Protein AF-A0A9X4NTS2-F1 (afdb_monomer_lite)

Secondary structure (DSSP, 8-state):
------------------------HHHHHHHHTT-HHHHHHHHHHHHHHHHHHHTTT-PPTTHHHHIIIIIHHHHHHHHHHHHHHHHHS--TT----TTSHHHHHHHHHHHHHHHHHHHHH-SPPHHHHHHHHS---

Organism: NCBI:txid1281780

Structure (mmCIF, N/CA/C/O backbone):
data_AF-A0A9X4NTS2-F1
#
_entry.id   AF-A0A9X4NTS2-F1
#
loop_
_atom_site.group_PDB
_atom_site.id
_atom_site.type_symbol
_atom_site.label_atom_id
_atom_site.label_alt_id
_atom_site.label_comp_id
_atom_site.label_asym_id
_atom_site.label_entity_id
_atom_site.label_seq_id
_atom_site.pdbx_PDB_ins_code
_atom_site.Cartn_x
_atom_site.Cartn_y
_atom_site.Cartn_z
_atom_site.occupancy
_atom_site.B_iso_or_equiv
_atom_site.auth_seq_id
_atom_site.auth_comp_id
_atom_site.auth_asym_id
_atom_site.auth_atom_id
_atom_site.pdbx_PDB_model_num
ATOM 1 N N . MET A 1 1 ? -32.930 -61.435 -26.531 1.00 35.72 1 MET A N 1
ATOM 2 C CA . MET A 1 1 ? -31.463 -61.498 -26.380 1.00 35.72 1 MET A CA 1
ATOM 3 C C . MET A 1 1 ? -30.968 -60.111 -25.980 1.00 35.72 1 MET A C 1
ATOM 5 O O . MET A 1 1 ? -31.140 -59.187 -26.754 1.00 35.72 1 MET A O 1
ATOM 9 N N . VAL A 1 2 ? -30.429 -60.012 -24.758 1.00 37.00 2 VAL A N 1
ATOM 10 C CA . VAL A 1 2 ? -29.495 -58.993 -24.227 1.00 37.00 2 VAL A CA 1
ATOM 11 C C . VAL A 1 2 ? -29.982 -57.539 -24.026 1.00 37.00 2 VAL A C 1
ATOM 13 O O . VAL A 1 2 ? -30.252 -56.792 -24.957 1.00 37.00 2 VAL A O 1
ATOM 16 N N . MET A 1 3 ? -29.994 -57.159 -22.740 1.00 34.69 3 MET A N 1
ATOM 17 C CA . MET A 1 3 ? -30.031 -55.812 -22.153 1.00 34.69 3 MET A CA 1
ATOM 18 C C . MET A 1 3 ? -29.035 -54.823 -22.781 1.00 34.69 3 MET A C 1
ATOM 20 O O . MET A 1 3 ? -27.917 -55.215 -23.101 1.00 34.69 3 MET A O 1
ATOM 24 N N . ARG A 1 4 ? -29.335 -53.516 -22.722 1.00 42.62 4 ARG A N 1
ATOM 25 C CA . ARG A 1 4 ? -28.313 -52.515 -22.362 1.00 42.62 4 ARG A CA 1
ATOM 26 C C . ARG A 1 4 ? -28.918 -51.251 -21.748 1.00 42.62 4 ARG A C 1
ATOM 28 O O . ARG A 1 4 ? -29.578 -50.457 -22.405 1.00 42.62 4 ARG A O 1
ATOM 35 N N . VAL A 1 5 ? -28.645 -51.115 -20.455 1.00 45.12 5 VAL A N 1
ATOM 36 C CA . VAL A 1 5 ? -28.681 -49.890 -19.657 1.00 45.12 5 VAL A CA 1
ATOM 37 C C . VAL A 1 5 ? -27.561 -48.955 -20.128 1.00 45.12 5 VAL A C 1
ATOM 39 O O . VAL A 1 5 ? -26.462 -49.417 -20.435 1.00 45.12 5 VAL A O 1
ATOM 42 N N . GLY A 1 6 ? -27.824 -47.650 -20.129 1.00 36.00 6 GLY A N 1
ATOM 43 C CA . GLY A 1 6 ? -26.827 -46.593 -20.316 1.00 36.00 6 GLY A CA 1
ATOM 44 C C . GLY A 1 6 ? -27.374 -45.489 -21.221 1.00 36.00 6 GLY A C 1
ATOM 45 O O . GLY A 1 6 ? -27.989 -45.768 -22.235 1.00 36.00 6 GLY A O 1
ATOM 46 N N . LEU A 1 7 ? -27.198 -44.206 -20.952 1.00 45.56 7 LEU A N 1
ATOM 47 C CA . LEU A 1 7 ? -26.373 -43.548 -19.957 1.00 45.56 7 LEU A CA 1
ATOM 48 C C . LEU A 1 7 ? -26.854 -42.092 -19.936 1.00 45.56 7 LEU A C 1
ATOM 50 O O . LEU A 1 7 ? -27.117 -41.511 -20.991 1.00 45.56 7 LEU A O 1
ATOM 54 N N . PHE A 1 8 ? -26.974 -41.514 -18.744 1.00 41.00 8 PHE A N 1
ATOM 55 C CA . PHE A 1 8 ? -27.206 -40.088 -18.544 1.00 41.00 8 PHE A CA 1
ATOM 56 C C . PHE A 1 8 ? -26.269 -39.267 -19.437 1.00 41.00 8 PHE A C 1
ATOM 58 O O . PHE A 1 8 ? -25.047 -39.408 -19.377 1.00 41.00 8 PHE A O 1
ATOM 65 N N . LYS A 1 9 ? -26.846 -38.383 -20.254 1.00 39.31 9 LYS A N 1
ATOM 66 C CA . LYS A 1 9 ? -26.105 -37.383 -21.019 1.00 39.31 9 LYS A CA 1
ATOM 67 C C . LYS A 1 9 ? -25.638 -36.310 -20.033 1.00 39.31 9 LYS A C 1
ATOM 69 O O . LYS A 1 9 ? -26.305 -35.302 -19.828 1.00 39.31 9 LYS A O 1
ATOM 74 N N . ALA A 1 10 ? -24.523 -36.583 -19.360 1.00 40.69 10 ALA A N 1
ATOM 75 C CA . ALA A 1 10 ? -23.850 -35.616 -18.512 1.00 40.69 10 ALA A CA 1
ATOM 76 C C . ALA A 1 10 ? -23.361 -34.458 -19.389 1.00 40.69 10 ALA A C 1
ATOM 78 O O . ALA A 1 10 ? -22.587 -34.644 -20.332 1.00 40.69 10 ALA A O 1
ATOM 79 N N . LEU A 1 11 ? -23.858 -33.263 -19.079 1.00 43.72 11 LEU A N 1
ATOM 80 C CA . LEU A 1 11 ? -23.364 -31.995 -19.590 1.00 43.72 11 LEU A CA 1
ATOM 81 C C . LEU A 1 11 ? -21.853 -31.952 -19.355 1.00 43.72 11 LEU A C 1
ATOM 83 O O . LEU A 1 11 ? -21.383 -31.978 -18.218 1.00 43.72 11 LEU A O 1
ATOM 87 N N . ARG A 1 12 ? -21.095 -31.938 -20.452 1.00 38.97 12 ARG A N 1
ATOM 88 C CA . ARG A 1 12 ? -19.640 -31.811 -20.465 1.00 38.97 12 ARG A CA 1
ATOM 89 C C . ARG A 1 12 ? -19.298 -30.384 -20.028 1.00 38.97 12 ARG A C 1
ATOM 91 O O . ARG A 1 12 ? -19.058 -29.511 -20.853 1.00 38.97 12 ARG A O 1
ATOM 98 N N . GLY A 1 13 ? -19.353 -30.132 -18.723 1.00 38.53 13 GLY A N 1
ATOM 99 C CA . GLY A 1 13 ? -18.715 -28.967 -18.129 1.00 38.53 13 GLY A CA 1
ATOM 100 C C . GLY A 1 13 ? -17.211 -29.030 -18.417 1.00 38.53 13 GLY A C 1
ATOM 101 O O . GLY A 1 13 ? -16.657 -30.133 -18.495 1.00 38.53 13 GLY A O 1
ATOM 102 N N . PRO A 1 14 ? -16.528 -27.892 -18.610 1.00 40.94 14 PRO A N 1
ATOM 103 C CA . PRO A 1 14 ? -15.085 -27.884 -18.777 1.00 40.94 14 PRO A CA 1
ATOM 104 C C . PRO A 1 14 ? -14.426 -28.297 -17.454 1.00 40.94 14 PRO A C 1
ATOM 106 O O . PRO A 1 14 ? -14.155 -27.486 -16.573 1.00 40.94 14 PRO A O 1
ATOM 109 N N . ALA A 1 15 ? -14.170 -29.595 -17.309 1.00 45.06 15 ALA A N 1
ATOM 110 C CA . ALA A 1 15 ? -13.336 -30.155 -16.260 1.00 45.06 15 ALA A CA 1
ATOM 111 C C . ALA A 1 15 ? -11.863 -29.899 -16.601 1.00 45.06 15 ALA A C 1
ATOM 113 O O . ALA A 1 15 ? -11.137 -30.793 -17.016 1.00 45.06 15 ALA A O 1
ATOM 114 N N . HIS A 1 16 ? -11.431 -28.656 -16.414 1.00 44.06 16 HIS A N 1
ATOM 115 C CA . HIS A 1 16 ? -10.025 -28.316 -16.217 1.00 44.06 16 HIS A CA 1
ATOM 116 C C . HIS A 1 16 ? -9.888 -27.356 -15.029 1.00 44.06 16 HIS A C 1
ATOM 11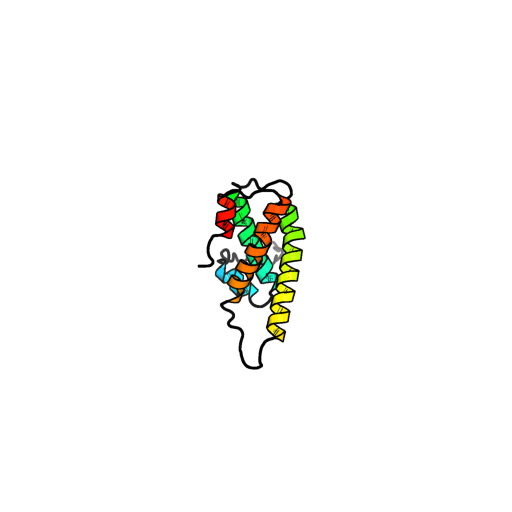8 O O . HIS A 1 16 ? -9.156 -26.376 -15.082 1.00 44.06 16 HIS A O 1
ATOM 124 N N . PHE A 1 17 ? -10.522 -27.684 -13.897 1.00 43.66 17 PHE A N 1
ATOM 125 C CA . PHE A 1 17 ? -9.979 -27.271 -12.600 1.00 43.66 17 PHE A CA 1
ATOM 126 C C . PHE A 1 17 ? -8.734 -28.114 -12.322 1.00 43.66 17 PHE A C 1
ATOM 128 O O . PHE A 1 17 ? -8.719 -29.036 -11.505 1.00 43.66 17 PHE A O 1
ATOM 135 N N . ARG A 1 18 ? -7.671 -27.813 -13.073 1.00 39.47 18 ARG A N 1
ATOM 136 C CA . ARG A 1 18 ? -6.317 -28.224 -12.740 1.00 39.47 18 ARG A CA 1
ATOM 137 C C . ARG A 1 18 ? -6.043 -27.560 -11.396 1.00 39.47 18 ARG A C 1
ATOM 139 O O . ARG A 1 18 ? -5.898 -26.343 -11.329 1.00 39.47 18 ARG A O 1
ATOM 146 N N . ARG A 1 19 ? -6.057 -28.350 -10.320 1.00 45.81 19 ARG A N 1
ATOM 147 C CA . ARG A 1 19 ? -5.505 -27.951 -9.024 1.00 45.81 19 ARG A CA 1
ATOM 148 C C . ARG A 1 19 ? -4.032 -27.646 -9.267 1.00 45.81 19 ARG A C 1
ATOM 150 O O . ARG A 1 19 ? -3.193 -28.538 -9.203 1.00 45.81 19 ARG A O 1
ATOM 157 N N . HIS A 1 20 ? -3.733 -26.412 -9.647 1.00 43.59 20 HIS A N 1
ATOM 158 C CA . HIS A 1 20 ? -2.384 -25.910 -9.524 1.00 43.59 20 HIS A CA 1
ATOM 159 C C . HIS A 1 20 ? -2.103 -25.885 -8.017 1.00 43.59 20 HIS A C 1
ATOM 161 O O . HIS A 1 20 ? -2.919 -25.319 -7.281 1.00 43.59 20 HIS A O 1
ATOM 167 N N . PRO A 1 21 ? -1.026 -26.522 -7.524 1.00 51.19 21 PRO A N 1
ATOM 168 C CA . PRO A 1 21 ? -0.527 -26.172 -6.199 1.00 51.19 21 PRO A CA 1
ATOM 169 C C . PRO A 1 21 ? -0.394 -24.644 -6.158 1.00 51.19 21 PRO A C 1
ATOM 171 O O . PRO A 1 21 ? -0.056 -24.052 -7.189 1.00 51.19 21 PRO A O 1
ATOM 174 N N . MET A 1 22 ? -0.749 -24.009 -5.032 1.00 44.91 22 MET A N 1
ATOM 175 C CA . MET A 1 22 ? -0.554 -22.564 -4.864 1.00 44.91 22 MET A CA 1
ATOM 176 C C . MET A 1 22 ? 0.856 -22.240 -5.349 1.00 44.91 22 MET A C 1
ATOM 178 O O . MET A 1 22 ? 1.819 -22.788 -4.811 1.00 44.91 22 MET A O 1
ATOM 182 N N . ALA A 1 23 ? 0.949 -21.462 -6.432 1.00 49.97 23 ALA A N 1
ATOM 183 C CA . ALA A 1 23 ? 2.231 -21.099 -7.004 1.00 49.97 23 ALA A CA 1
ATOM 184 C C . ALA A 1 23 ? 3.036 -20.463 -5.879 1.00 49.97 23 ALA A C 1
ATOM 186 O O . ALA A 1 23 ? 2.528 -19.588 -5.175 1.00 49.97 23 ALA A O 1
ATOM 187 N N . THR A 1 24 ? 4.258 -20.940 -5.672 1.00 56.62 24 THR A N 1
ATOM 188 C CA . THR A 1 24 ? 5.143 -20.276 -4.717 1.00 56.62 24 THR A CA 1
ATOM 189 C C . THR A 1 24 ? 5.271 -18.801 -5.120 1.00 56.62 24 THR A C 1
ATOM 191 O O . THR A 1 24 ? 5.170 -18.505 -6.314 1.00 56.62 24 THR A O 1
ATOM 194 N N . PRO A 1 25 ? 5.513 -17.861 -4.188 1.00 53.34 25 PRO A N 1
ATOM 195 C CA . PRO A 1 25 ? 5.670 -16.448 -4.539 1.00 53.34 25 PRO A CA 1
ATOM 196 C C . PRO A 1 25 ? 6.642 -16.256 -5.713 1.00 53.34 25 PRO A C 1
ATOM 198 O O . PRO A 1 25 ? 6.359 -15.528 -6.654 1.00 53.34 25 PRO A O 1
ATOM 201 N N . ARG A 1 26 ? 7.719 -17.052 -5.754 1.00 51.53 26 ARG A N 1
ATOM 202 C CA . ARG A 1 26 ? 8.666 -17.127 -6.877 1.00 51.53 26 ARG A CA 1
ATOM 203 C C . ARG A 1 26 ? 8.043 -17.538 -8.216 1.00 51.53 26 ARG A C 1
ATOM 205 O O . ARG A 1 26 ? 8.325 -16.897 -9.219 1.00 51.53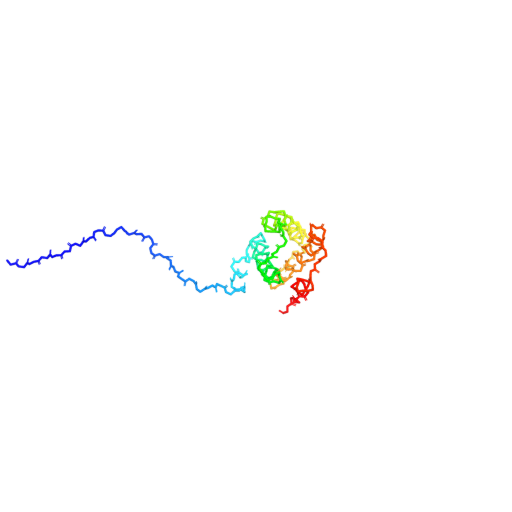 26 ARG A O 1
ATOM 212 N N . GLU A 1 27 ? 7.210 -18.574 -8.256 1.00 55.38 27 GLU A N 1
ATOM 213 C CA . GLU A 1 27 ? 6.522 -19.007 -9.483 1.00 55.38 27 GLU A CA 1
ATOM 214 C C . GLU A 1 27 ? 5.420 -18.038 -9.919 1.00 55.38 27 GLU A C 1
ATOM 216 O O . GLU A 1 27 ? 5.145 -17.915 -11.112 1.00 55.38 27 GLU A O 1
ATOM 221 N N . MET A 1 28 ? 4.780 -17.352 -8.969 1.00 57.41 28 MET A N 1
ATOM 222 C CA . MET A 1 28 ? 3.832 -16.288 -9.283 1.00 57.41 28 MET A CA 1
ATOM 223 C C . MET A 1 28 ? 4.573 -15.116 -9.933 1.00 57.41 28 MET A C 1
ATOM 225 O O . MET A 1 28 ? 4.201 -14.690 -11.020 1.00 57.41 28 MET A O 1
ATOM 229 N N . LEU A 1 29 ? 5.692 -14.686 -9.348 1.00 53.09 29 LEU A N 1
ATOM 230 C CA . LEU A 1 29 ? 6.562 -13.641 -9.895 1.00 53.09 29 LEU A CA 1
ATOM 231 C C . LEU A 1 29 ? 7.113 -14.000 -11.287 1.00 53.09 29 LEU A C 1
ATOM 233 O O . LEU A 1 29 ? 7.147 -13.144 -12.167 1.00 53.09 29 LEU A O 1
ATOM 237 N N . ASP A 1 30 ? 7.479 -15.263 -11.528 1.00 51.00 30 ASP A N 1
ATOM 238 C CA . ASP A 1 30 ? 7.988 -15.710 -12.834 1.00 51.00 30 ASP A CA 1
ATOM 239 C C . ASP A 1 30 ? 6.897 -15.734 -13.926 1.00 51.00 30 ASP A C 1
ATOM 241 O O . ASP A 1 30 ? 7.185 -15.520 -15.101 1.00 51.00 30 ASP A O 1
ATOM 245 N N . ARG A 1 31 ? 5.618 -15.895 -13.548 1.00 55.91 31 ARG A N 1
ATOM 246 C CA . ARG A 1 31 ? 4.468 -15.745 -14.466 1.00 55.91 31 ARG A CA 1
ATOM 247 C C . ARG A 1 31 ? 4.103 -14.288 -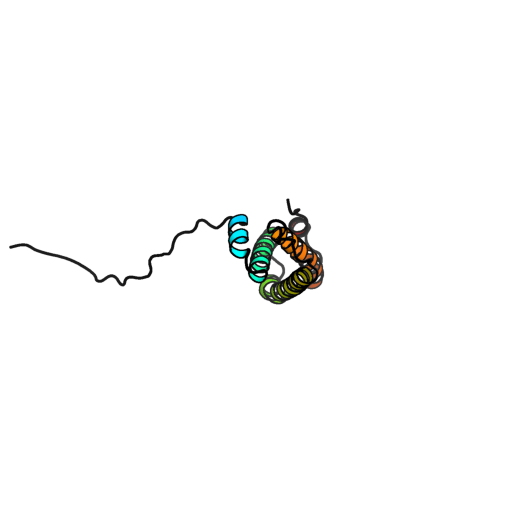14.749 1.00 55.91 31 ARG A C 1
ATOM 249 O O . ARG A 1 31 ? 3.568 -14.001 -15.815 1.00 55.91 31 ARG A O 1
ATOM 256 N N . LEU A 1 32 ? 4.373 -13.383 -13.808 1.00 56.78 32 LEU A N 1
ATOM 257 C CA . LEU A 1 32 ? 4.057 -11.950 -13.906 1.00 56.78 32 LEU A CA 1
ATOM 258 C C . LEU A 1 32 ? 5.172 -11.149 -14.610 1.00 56.78 32 LEU A C 1
ATOM 260 O O . LEU A 1 32 ? 4.977 -9.981 -14.933 1.00 56.78 32 LEU A O 1
ATOM 264 N N . LYS A 1 33 ? 6.316 -11.786 -14.903 1.00 52.75 33 LYS A N 1
ATOM 265 C CA . LYS A 1 33 ? 7.559 -11.218 -15.469 1.00 52.75 33 LYS A CA 1
ATOM 266 C C . LYS A 1 33 ? 7.446 -10.509 -16.833 1.00 52.75 33 LYS A C 1
ATOM 268 O O . LYS A 1 33 ? 8.455 -10.042 -17.348 1.00 52.75 33 LYS A O 1
ATOM 273 N N . GLY A 1 34 ? 6.258 -10.437 -17.432 1.00 56.69 34 GLY A N 1
ATOM 274 C CA . GLY A 1 34 ? 6.001 -9.711 -18.681 1.00 56.69 34 GLY A CA 1
ATOM 275 C C . GLY A 1 34 ? 5.217 -8.406 -18.518 1.00 56.69 34 GLY A C 1
ATOM 276 O O . GLY A 1 34 ? 5.124 -7.652 -19.482 1.00 56.69 34 GLY A O 1
ATOM 277 N N . ASP A 1 35 ? 4.652 -8.135 -17.336 1.00 74.06 35 ASP A N 1
ATOM 278 C CA . ASP A 1 35 ? 3.760 -6.996 -17.109 1.00 74.06 35 ASP A CA 1
ATOM 279 C C . ASP A 1 35 ? 4.028 -6.351 -15.739 1.00 74.06 35 ASP A C 1
ATOM 281 O O . ASP A 1 35 ? 3.799 -6.943 -14.682 1.00 74.06 35 ASP A O 1
ATOM 285 N N . VAL A 1 36 ? 4.538 -5.115 -15.757 1.00 73.69 36 VAL A N 1
ATOM 286 C CA . VAL A 1 36 ? 4.907 -4.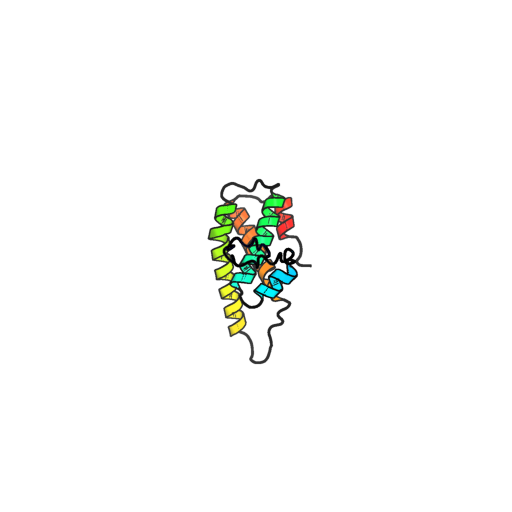355 -14.547 1.00 73.69 36 VAL A CA 1
ATOM 287 C C . VAL A 1 36 ? 3.702 -4.165 -13.623 1.00 73.69 36 VAL A C 1
ATOM 289 O O . VAL A 1 36 ? 3.848 -4.235 -12.404 1.00 73.69 36 VAL A O 1
ATOM 292 N N . ASP A 1 37 ? 2.509 -3.966 -14.187 1.00 75.56 37 ASP A N 1
ATOM 293 C CA . ASP A 1 37 ? 1.264 -3.821 -13.428 1.00 75.56 37 ASP A CA 1
ATOM 294 C C . ASP A 1 37 ? 0.955 -5.092 -12.634 1.00 75.56 37 ASP A C 1
ATOM 296 O O . ASP A 1 37 ? 0.689 -5.049 -11.432 1.00 75.56 37 ASP A O 1
ATOM 300 N N . SER A 1 38 ? 1.069 -6.235 -13.299 1.00 78.94 38 SER A N 1
ATOM 301 C CA . SER A 1 38 ? 0.886 -7.557 -12.718 1.00 78.94 38 SER A CA 1
ATOM 302 C C . SER A 1 38 ? 1.912 -7.846 -11.614 1.00 78.94 38 SER A C 1
ATOM 304 O O . SER A 1 38 ? 1.546 -8.369 -10.559 1.00 78.94 38 SER A O 1
ATOM 306 N N . LEU A 1 39 ? 3.175 -7.439 -11.797 1.00 78.62 39 LEU A N 1
ATOM 307 C CA . LEU A 1 39 ? 4.218 -7.574 -10.775 1.00 78.62 39 LEU A CA 1
ATOM 308 C C . LEU A 1 39 ? 3.939 -6.698 -9.543 1.00 78.62 39 LEU A C 1
ATOM 310 O O . LEU A 1 39 ? 4.059 -7.165 -8.411 1.00 78.62 39 LEU A O 1
ATOM 314 N N . VAL A 1 40 ? 3.510 -5.450 -9.756 1.00 83.50 40 VAL A N 1
ATOM 315 C CA . VAL A 1 40 ? 3.100 -4.530 -8.682 1.00 83.50 40 VAL A CA 1
ATOM 316 C C . VAL A 1 40 ? 1.939 -5.102 -7.882 1.00 83.50 40 VAL A C 1
ATOM 318 O O . VAL A 1 40 ? 1.967 -5.050 -6.654 1.00 83.50 40 VAL A O 1
ATOM 321 N N . VAL A 1 41 ? 0.926 -5.647 -8.559 1.00 83.94 41 VAL A N 1
ATOM 322 C CA . VAL A 1 41 ? -0.234 -6.249 -7.894 1.00 83.94 41 VAL A CA 1
ATOM 323 C C . VAL A 1 41 ? 0.183 -7.440 -7.047 1.00 83.94 41 VAL A C 1
ATOM 325 O O . VAL A 1 41 ? -0.215 -7.496 -5.891 1.00 83.94 41 VAL A O 1
ATOM 328 N N . GLY A 1 42 ? 1.011 -8.344 -7.580 1.00 83.00 42 GLY A N 1
ATOM 329 C CA . GLY A 1 42 ? 1.496 -9.498 -6.819 1.00 83.00 42 GLY A CA 1
ATOM 330 C C . GLY A 1 42 ? 2.245 -9.081 -5.551 1.00 83.00 42 GLY A C 1
ATOM 331 O O . GLY A 1 42 ? 1.909 -9.522 -4.458 1.00 83.00 42 GLY A O 1
ATOM 332 N N . VAL A 1 43 ? 3.197 -8.152 -5.682 1.00 85.00 43 VAL A N 1
ATOM 333 C CA . VAL A 1 43 ? 3.975 -7.632 -4.546 1.00 85.00 43 VAL A CA 1
ATOM 334 C C . VAL A 1 43 ? 3.090 -6.922 -3.517 1.00 85.00 43 VAL A C 1
ATOM 336 O O . VAL A 1 43 ? 3.307 -7.057 -2.312 1.00 85.00 43 VAL A O 1
ATOM 339 N N . LEU A 1 44 ? 2.107 -6.144 -3.972 1.00 86.81 44 LEU A N 1
ATOM 340 C CA . LEU A 1 44 ? 1.201 -5.427 -3.081 1.00 86.81 44 LEU A CA 1
ATOM 341 C C . LEU A 1 44 ? 0.237 -6.376 -2.361 1.00 86.81 44 LEU A C 1
ATOM 343 O O . LEU A 1 44 ? -0.053 -6.137 -1.191 1.00 86.81 44 LEU A O 1
ATOM 347 N N . ASP A 1 45 ? -0.238 -7.435 -3.017 1.00 86.81 45 ASP A N 1
ATOM 348 C CA . ASP A 1 45 ? -1.109 -8.449 -2.411 1.00 86.81 45 ASP A CA 1
ATOM 349 C C . ASP A 1 45 ? -0.371 -9.217 -1.302 1.00 86.81 45 ASP A C 1
ATOM 351 O O . ASP A 1 45 ? -0.856 -9.272 -0.169 1.00 86.81 45 ASP A O 1
ATOM 355 N N . ASP A 1 46 ? 0.859 -9.671 -1.580 1.00 87.00 46 ASP A N 1
ATOM 356 C CA . ASP A 1 46 ? 1.740 -10.302 -0.587 1.00 87.00 46 ASP A CA 1
ATOM 357 C C . ASP A 1 46 ? 1.960 -9.381 0.628 1.00 87.00 46 ASP A C 1
ATOM 359 O O . ASP A 1 46 ? 1.723 -9.773 1.775 1.00 87.00 46 ASP A O 1
ATOM 363 N N . LEU A 1 47 ? 2.335 -8.117 0.396 1.00 86.50 47 LEU A N 1
ATOM 364 C CA . LEU A 1 47 ? 2.541 -7.145 1.477 1.00 86.50 47 LEU A CA 1
ATOM 365 C C . LEU A 1 47 ? 1.253 -6.849 2.250 1.00 86.50 47 LEU A C 1
ATOM 367 O O . LEU A 1 47 ? 1.284 -6.705 3.472 1.00 86.50 47 LEU A O 1
ATOM 371 N N . THR A 1 48 ? 0.114 -6.771 1.564 1.00 89.19 48 THR A N 1
ATOM 372 C CA . THR A 1 48 ? -1.191 -6.554 2.199 1.00 89.19 48 THR A CA 1
ATOM 373 C C . THR A 1 48 ? -1.512 -7.703 3.147 1.00 89.19 48 THR A C 1
ATOM 375 O O . THR A 1 48 ? -1.905 -7.468 4.292 1.00 89.19 48 THR A O 1
ATOM 378 N N . PHE A 1 49 ? -1.281 -8.943 2.716 1.00 88.50 49 PHE A N 1
ATOM 379 C CA . PHE A 1 49 ? -1.462 -10.118 3.557 1.00 88.50 49 PHE A CA 1
ATOM 380 C C . PHE A 1 49 ? -0.550 -10.089 4.793 1.00 88.50 49 PHE A C 1
ATOM 382 O O . PHE A 1 49 ? -1.020 -10.296 5.917 1.00 88.50 49 PHE A O 1
ATOM 389 N N . GLU A 1 50 ? 0.737 -9.775 4.620 1.00 89.75 50 GLU A N 1
ATOM 390 C CA . GLU A 1 50 ? 1.686 -9.670 5.734 1.00 89.75 50 GLU A CA 1
ATOM 391 C C . GLU A 1 50 ? 1.293 -8.573 6.735 1.00 89.75 50 GLU A C 1
ATOM 393 O O . GLU A 1 50 ? 1.334 -8.790 7.950 1.00 89.75 50 GLU A O 1
ATOM 398 N N . VAL A 1 51 ? 0.845 -7.414 6.249 1.00 88.81 51 VAL A N 1
ATOM 399 C CA . VAL A 1 51 ? 0.391 -6.298 7.088 1.00 88.81 51 VAL A CA 1
ATOM 400 C C . VAL A 1 51 ? -0.884 -6.657 7.856 1.00 88.81 51 VAL A C 1
ATOM 402 O O . VAL A 1 51 ? -0.953 -6.421 9.064 1.00 88.81 51 VAL A O 1
ATOM 405 N N . ILE A 1 52 ? -1.880 -7.278 7.211 1.00 90.25 52 ILE A N 1
ATOM 406 C CA . ILE A 1 52 ? -3.103 -7.754 7.885 1.00 90.25 52 ILE A CA 1
ATOM 407 C C . ILE A 1 52 ? -2.743 -8.744 8.995 1.00 90.25 52 ILE A C 1
ATOM 409 O O . ILE A 1 52 ? -3.257 -8.650 10.116 1.00 90.25 52 ILE A O 1
ATOM 413 N N . ARG A 1 53 ? -1.815 -9.663 8.714 1.00 90.38 53 ARG A N 1
ATOM 414 C CA . ARG A 1 53 ? -1.323 -10.630 9.695 1.00 90.38 53 ARG A CA 1
ATOM 415 C C . ARG A 1 53 ? -0.596 -9.945 10.854 1.00 90.38 53 ARG A C 1
ATOM 417 O O . ARG A 1 53 ? -0.819 -10.320 12.006 1.00 90.38 53 ARG A O 1
ATOM 424 N N . ALA A 1 54 ? 0.217 -8.926 10.582 1.00 90.25 54 ALA A N 1
ATOM 425 C CA . ALA A 1 54 ? 0.894 -8.126 11.604 1.00 90.25 54 ALA A CA 1
ATOM 426 C C . ALA A 1 54 ? -0.095 -7.359 12.501 1.00 90.25 54 ALA A C 1
ATOM 428 O O . ALA A 1 54 ? 0.130 -7.236 13.705 1.00 90.25 54 ALA A O 1
ATOM 429 N N . TYR A 1 55 ? -1.241 -6.951 11.952 1.00 89.38 55 TYR A N 1
ATOM 430 C CA . TYR A 1 55 ? -2.384 -6.427 12.705 1.00 89.38 55 TYR A CA 1
ATOM 431 C C . TYR A 1 55 ? -3.229 -7.507 13.407 1.00 89.38 55 TYR A C 1
ATOM 433 O O . TYR A 1 55 ? -4.322 -7.217 13.895 1.00 89.38 55 TYR A O 1
ATOM 441 N N . LYS A 1 56 ? -2.770 -8.765 13.474 1.00 91.56 56 LYS A N 1
ATOM 442 C CA . LYS A 1 56 ? -3.526 -9.902 14.036 1.00 91.56 56 LYS A CA 1
ATOM 443 C C . LYS A 1 56 ? -4.916 -10.054 13.397 1.00 91.56 56 LYS A C 1
ATOM 445 O O . LYS A 1 56 ? -5.891 -10.352 14.085 1.00 91.56 56 LYS A O 1
ATOM 450 N N . ASN A 1 57 ? -5.004 -9.832 12.084 1.00 89.69 57 ASN A N 1
ATOM 451 C CA . ASN A 1 57 ? -6.239 -9.840 11.292 1.00 89.69 57 ASN A CA 1
ATOM 452 C C . ASN A 1 57 ? -7.263 -8.761 11.692 1.00 89.69 57 ASN A C 1
ATOM 454 O O . ASN A 1 57 ? -8.455 -8.910 11.430 1.00 89.69 57 ASN A O 1
ATOM 458 N N . ARG A 1 58 ? -6.815 -7.671 12.328 1.00 90.75 58 ARG A N 1
ATOM 459 C CA . ARG A 1 58 ? -7.641 -6.501 12.666 1.00 90.75 58 ARG A CA 1
ATOM 460 C C . ARG A 1 58 ? -6.956 -5.202 12.224 1.00 90.75 58 ARG A C 1
ATOM 462 O O . ARG A 1 58 ? -6.484 -4.449 13.076 1.00 90.75 58 ARG A O 1
ATOM 469 N N . PRO A 1 59 ? -6.839 -4.956 10.906 1.00 90.62 59 PRO A N 1
ATOM 470 C CA . PRO A 1 59 ? -6.274 -3.709 10.407 1.00 90.62 59 PRO A CA 1
ATOM 471 C C . PRO A 1 59 ? -7.162 -2.508 10.779 1.00 90.62 59 PRO A C 1
ATOM 473 O O . PRO A 1 59 ? -8.348 -2.690 11.075 1.00 90.62 59 PRO A O 1
ATOM 476 N N . PRO A 1 60 ? -6.613 -1.280 10.759 1.00 90.75 60 PRO A N 1
AT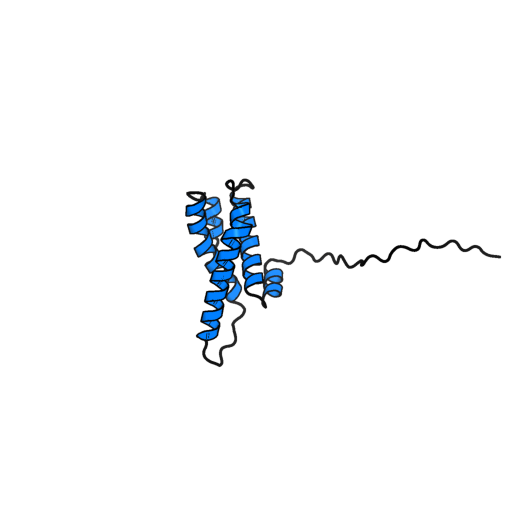OM 477 C CA . PRO A 1 60 ? -7.397 -0.082 11.022 1.00 90.75 60 PRO A CA 1
ATOM 478 C C . PRO A 1 60 ? -8.555 0.058 10.017 1.00 90.75 60 PRO A C 1
ATOM 480 O O . PRO A 1 60 ? -8.444 -0.387 8.867 1.00 90.75 60 PRO A O 1
ATOM 483 N N . PRO A 1 61 ? -9.681 0.662 10.434 1.00 90.62 61 PRO A N 1
ATOM 484 C CA . PRO A 1 61 ? -10.832 0.851 9.559 1.00 90.62 61 PRO A CA 1
ATOM 485 C C . PRO A 1 61 ? -10.431 1.647 8.309 1.00 90.62 61 PRO A C 1
ATOM 487 O O . PRO A 1 61 ? -9.662 2.601 8.387 1.00 90.62 61 PRO A O 1
ATOM 490 N N . GLY A 1 62 ? -10.928 1.224 7.146 1.00 89.38 62 GLY A N 1
ATOM 491 C CA . GLY A 1 62 ? -10.593 1.832 5.853 1.00 89.38 62 GLY A CA 1
ATOM 492 C C . GLY A 1 62 ? -9.284 1.344 5.220 1.00 89.38 62 GLY A C 1
ATOM 493 O O . GLY A 1 62 ? -9.065 1.607 4.043 1.00 89.38 62 GLY A O 1
ATOM 494 N N . TYR A 1 63 ? -8.446 0.570 5.924 1.00 89.88 63 TYR A N 1
ATOM 495 C CA . TYR A 1 63 ? -7.189 0.053 5.362 1.00 89.88 63 TYR A CA 1
ATOM 496 C C . TYR A 1 63 ? -7.392 -0.808 4.110 1.00 89.88 63 TYR A C 1
ATOM 498 O O . TYR A 1 63 ? -6.713 -0.600 3.109 1.00 89.88 63 TYR A O 1
ATOM 506 N N . LEU A 1 64 ? -8.338 -1.753 4.149 1.00 89.31 64 LEU A N 1
ATOM 507 C CA . LEU A 1 64 ? -8.589 -2.669 3.029 1.00 89.31 64 LEU A CA 1
ATOM 508 C C . LEU A 1 64 ? -9.111 -1.937 1.786 1.00 89.31 64 LEU A C 1
ATOM 510 O O . LEU A 1 64 ? -8.706 -2.237 0.665 1.00 89.31 64 LEU A O 1
ATOM 514 N N . GLU A 1 65 ? -9.983 -0.950 1.978 1.00 90.50 65 GLU A N 1
ATOM 515 C CA . GLU A 1 65 ? -10.486 -0.113 0.887 1.00 90.50 65 GLU A CA 1
ATOM 516 C C . GLU A 1 65 ? -9.366 0.765 0.319 1.00 90.50 65 GLU A C 1
ATOM 518 O O . GLU A 1 65 ? -9.155 0.816 -0.891 1.00 90.50 65 GLU A O 1
ATOM 523 N N . TRP A 1 66 ? -8.582 1.398 1.192 1.00 92.31 66 TRP A N 1
ATOM 524 C CA . TRP A 1 66 ? -7.465 2.245 0.794 1.00 92.31 66 TRP A CA 1
ATOM 525 C C . TRP A 1 66 ? -6.389 1.473 0.027 1.00 92.31 66 TRP A C 1
ATOM 527 O O . TRP A 1 66 ? -5.902 1.960 -0.998 1.00 92.31 66 TRP A O 1
ATOM 537 N N . VAL A 1 67 ? -6.031 0.266 0.484 1.00 89.00 67 VAL A N 1
ATOM 538 C CA . VAL A 1 67 ? -4.984 -0.535 -0.159 1.00 89.00 67 VAL A CA 1
ATOM 539 C C . VAL A 1 67 ? -5.446 -1.074 -1.514 1.00 89.00 67 VAL A C 1
ATOM 541 O O . VAL A 1 67 ? -4.710 -0.963 -2.495 1.00 89.00 67 VAL A O 1
ATOM 544 N N . SER A 1 68 ? -6.695 -1.548 -1.608 1.00 83.25 68 SER A N 1
ATOM 545 C CA . SER A 1 68 ? -7.282 -2.077 -2.851 1.00 83.25 68 SER A CA 1
ATOM 546 C C . SER A 1 68 ? -7.575 -1.005 -3.907 1.00 83.25 68 SER A C 1
ATOM 548 O O . SER A 1 68 ? -7.657 -1.325 -5.090 1.00 83.25 68 SER A O 1
ATOM 550 N N . THR A 1 69 ? -7.686 0.267 -3.509 1.00 88.00 69 THR A N 1
ATOM 551 C CA . THR A 1 69 ? -7.959 1.388 -4.421 1.00 88.00 69 THR A CA 1
ATOM 552 C C . THR A 1 69 ? -6.765 2.339 -4.517 1.00 88.00 69 THR A C 1
ATOM 554 O O . THR A 1 69 ? -5.933 2.237 -5.420 1.00 88.00 69 THR A O 1
ATOM 557 N N . THR A 1 70 ? -6.663 3.277 -3.579 1.00 86.81 70 THR A N 1
ATOM 558 C CA . THR A 1 70 ? -5.758 4.427 -3.615 1.00 86.81 70 THR A CA 1
ATOM 559 C C . THR A 1 70 ? -4.297 3.999 -3.669 1.00 86.81 70 THR A C 1
ATOM 561 O O . THR A 1 70 ? -3.552 4.503 -4.513 1.00 86.81 70 THR A O 1
ATOM 564 N N . ALA A 1 71 ? -3.882 3.062 -2.813 1.00 87.19 71 ALA A N 1
ATOM 565 C CA . ALA A 1 71 ? -2.504 2.578 -2.805 1.00 87.19 71 ALA A CA 1
ATOM 566 C C . ALA A 1 71 ? -2.171 1.844 -4.107 1.00 87.19 71 ALA A C 1
ATOM 568 O O . ALA A 1 71 ? -1.200 2.195 -4.779 1.00 87.19 71 ALA A O 1
ATOM 569 N N . THR A 1 72 ? -3.025 0.897 -4.509 1.00 86.12 72 THR A N 1
ATOM 570 C CA . THR A 1 72 ? -2.860 0.122 -5.746 1.00 86.12 72 THR A CA 1
ATOM 571 C C . THR A 1 72 ? -2.712 1.028 -6.970 1.00 86.12 72 THR A C 1
ATOM 573 O O . THR A 1 72 ? -1.748 0.897 -7.726 1.00 86.12 72 THR A O 1
ATOM 576 N N . HIS A 1 73 ? -3.617 1.994 -7.159 1.00 86.06 73 HIS A N 1
ATOM 577 C CA . HIS A 1 73 ? -3.567 2.905 -8.305 1.00 86.06 73 HIS A CA 1
ATOM 578 C C . HIS A 1 73 ? -2.312 3.782 -8.317 1.00 86.06 73 HIS A C 1
ATOM 580 O O . HIS A 1 73 ? -1.709 3.986 -9.374 1.00 86.06 73 HIS A O 1
ATOM 586 N N . ARG A 1 74 ? -1.907 4.313 -7.156 1.00 85.94 74 ARG A N 1
ATOM 587 C CA . ARG A 1 74 ? -0.740 5.199 -7.066 1.00 85.94 74 ARG A CA 1
ATOM 588 C C . ARG A 1 74 ? 0.566 4.449 -7.291 1.00 85.94 74 ARG A C 1
ATOM 590 O O . ARG A 1 74 ? 1.398 4.937 -8.050 1.00 85.94 74 ARG A O 1
ATOM 597 N N . ILE A 1 75 ? 0.722 3.265 -6.701 1.00 87.88 75 ILE A N 1
ATOM 598 C CA . ILE A 1 75 ? 1.928 2.449 -6.873 1.00 87.88 75 ILE A CA 1
ATOM 599 C C . ILE A 1 75 ? 2.056 1.980 -8.322 1.00 87.88 75 ILE A C 1
ATOM 601 O O . ILE A 1 75 ? 3.144 2.087 -8.881 1.00 87.88 75 ILE A O 1
ATOM 605 N N . ARG A 1 76 ? 0.965 1.540 -8.966 1.00 85.50 76 ARG A N 1
ATOM 606 C CA . ARG A 1 76 ? 0.986 1.177 -10.396 1.00 85.50 76 ARG A CA 1
ATOM 607 C C . ARG A 1 76 ? 1.467 2.334 -11.262 1.00 85.50 76 ARG A C 1
ATOM 609 O O . ARG A 1 76 ? 2.408 2.167 -12.029 1.00 85.50 76 ARG A O 1
ATOM 616 N N . ARG A 1 77 ? 0.895 3.532 -11.087 1.00 83.56 77 ARG A N 1
ATOM 617 C CA . ARG A 1 77 ? 1.323 4.727 -11.833 1.00 83.56 77 ARG A CA 1
ATOM 618 C C . ARG A 1 77 ? 2.800 5.050 -11.584 1.00 83.56 77 ARG A C 1
ATOM 620 O O . ARG A 1 77 ? 3.518 5.396 -12.515 1.00 83.56 77 ARG A O 1
ATOM 627 N N . LEU A 1 78 ? 3.253 4.945 -10.337 1.00 82.62 78 LEU A N 1
ATOM 628 C CA . LEU A 1 78 ? 4.625 5.265 -9.950 1.00 82.62 78 LEU A CA 1
ATOM 629 C C . LEU A 1 78 ? 5.627 4.255 -10.528 1.00 82.62 78 LEU A C 1
ATOM 631 O O . LEU A 1 78 ? 6.650 4.659 -11.079 1.00 82.62 78 LEU A O 1
ATOM 635 N N . ALA A 1 79 ? 5.296 2.964 -10.490 1.00 82.19 79 ALA A N 1
ATOM 636 C CA . ALA A 1 79 ? 6.065 1.923 -11.152 1.00 82.19 79 ALA A CA 1
ATOM 637 C C . ALA A 1 79 ? 6.122 2.176 -12.665 1.00 82.19 79 ALA A C 1
ATOM 639 O O . ALA A 1 79 ? 7.211 2.295 -13.217 1.00 82.19 79 ALA A O 1
ATOM 640 N N . GLN A 1 80 ? 4.980 2.367 -13.330 1.00 78.50 80 GLN A N 1
ATOM 641 C CA . GLN A 1 80 ? 4.941 2.640 -14.769 1.00 78.50 80 GLN A CA 1
ATOM 642 C C . GLN A 1 80 ? 5.871 3.790 -15.174 1.00 78.50 80 GLN A C 1
ATOM 644 O O . GLN A 1 80 ? 6.643 3.619 -16.115 1.00 78.50 80 GLN A O 1
ATOM 649 N N . THR A 1 81 ? 5.857 4.911 -14.442 1.00 76.62 81 THR A N 1
ATOM 650 C CA . THR A 1 81 ? 6.746 6.056 -14.698 1.00 76.62 81 THR A CA 1
ATOM 651 C C . THR A 1 81 ? 8.222 5.682 -14.571 1.00 76.62 81 THR A C 1
ATOM 653 O O . THR A 1 81 ? 9.007 5.995 -15.461 1.00 76.62 81 THR A O 1
ATOM 656 N N . ILE A 1 82 ? 8.609 4.989 -13.497 1.00 75.00 82 ILE A N 1
ATOM 657 C CA . ILE A 1 82 ? 10.013 4.631 -13.242 1.00 75.00 82 ILE A CA 1
ATOM 658 C C . ILE A 1 82 ? 10.523 3.618 -14.267 1.00 75.00 82 ILE A C 1
ATOM 660 O O . ILE A 1 82 ? 11.630 3.762 -14.784 1.00 75.00 82 ILE A O 1
ATOM 664 N N . PHE A 1 83 ? 9.724 2.602 -14.589 1.00 70.50 83 PHE A N 1
ATOM 665 C CA . PHE A 1 83 ? 10.112 1.580 -15.557 1.00 70.50 83 PHE A CA 1
ATOM 666 C C . PHE A 1 83 ? 10.112 2.121 -16.998 1.00 70.50 83 PHE A C 1
ATOM 668 O O . PHE A 1 83 ? 10.992 1.748 -17.773 1.00 70.50 83 PHE A O 1
ATOM 675 N N . HIS A 1 84 ? 9.221 3.061 -17.347 1.00 68.94 84 HIS A N 1
ATOM 676 C CA . HIS A 1 84 ? 9.274 3.768 -18.636 1.00 68.94 84 HIS A CA 1
ATOM 677 C C . HIS A 1 84 ? 10.503 4.676 -18.756 1.00 68.94 84 HIS A C 1
ATOM 679 O O . HIS A 1 84 ? 11.166 4.673 -19.793 1.00 68.94 84 HIS A O 1
ATOM 685 N N . ASP A 1 85 ? 10.836 5.433 -17.709 1.00 63.31 85 ASP A N 1
ATOM 686 C CA . ASP A 1 85 ? 12.012 6.309 -17.707 1.00 63.31 85 ASP A CA 1
ATOM 687 C C . ASP A 1 85 ? 13.312 5.496 -17.809 1.00 63.31 85 ASP A C 1
ATOM 689 O O . ASP A 1 85 ? 14.182 5.784 -18.633 1.00 63.31 85 ASP A O 1
ATOM 693 N N . ARG A 1 86 ? 13.386 4.372 -17.085 1.00 62.06 86 ARG A N 1
ATOM 694 C CA . ARG A 1 86 ? 14.515 3.434 -17.145 1.00 62.06 86 ARG A CA 1
ATOM 695 C C . ARG A 1 86 ? 14.662 2.761 -18.510 1.00 62.06 86 ARG A C 1
ATOM 697 O O . ARG A 1 86 ? 15.787 2.512 -18.940 1.00 62.06 86 ARG A O 1
ATOM 704 N N . ALA A 1 87 ? 13.556 2.478 -19.199 1.00 62.28 87 ALA A N 1
ATOM 705 C CA . ALA A 1 87 ? 13.586 1.984 -20.574 1.00 62.28 87 ALA A CA 1
ATOM 706 C C . ALA A 1 87 ? 14.123 3.046 -21.550 1.00 62.28 87 ALA A C 1
ATOM 708 O O . ALA A 1 87 ? 14.848 2.707 -22.483 1.00 62.28 87 ALA A O 1
ATOM 709 N N . ARG A 1 88 ? 13.820 4.329 -21.310 1.00 60.22 88 ARG A N 1
ATOM 710 C CA . ARG A 1 88 ? 14.257 5.457 -22.146 1.00 60.22 88 ARG A CA 1
ATOM 711 C C . ARG A 1 88 ? 15.718 5.853 -21.918 1.00 60.22 88 ARG A C 1
ATOM 713 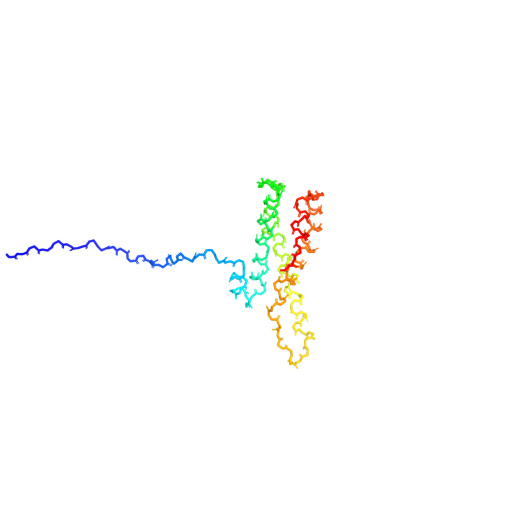O O . ARG A 1 88 ? 16.392 6.246 -22.864 1.00 60.22 88 ARG A O 1
ATOM 720 N N . ALA A 1 89 ? 16.206 5.741 -20.685 1.00 60.50 89 ALA A N 1
ATOM 721 C CA . ALA A 1 89 ? 17.582 6.064 -20.305 1.00 60.50 89 ALA A CA 1
ATOM 722 C C . ALA A 1 89 ? 18.600 4.963 -20.664 1.00 60.50 89 ALA A C 1
ATOM 724 O O . ALA A 1 89 ? 19.799 5.129 -20.431 1.00 60.50 89 ALA A O 1
ATOM 725 N N . ARG A 1 90 ? 18.148 3.819 -21.197 1.00 57.50 90 ARG A N 1
ATOM 726 C CA . ARG A 1 90 ? 19.016 2.661 -21.424 1.00 57.50 90 ARG A CA 1
ATOM 727 C C . ARG A 1 90 ? 19.813 2.799 -22.730 1.00 57.50 90 ARG A C 1
ATOM 729 O O . ARG A 1 90 ? 19.206 2.960 -23.788 1.00 57.50 90 ARG A O 1
ATOM 736 N N . PRO A 1 91 ? 21.151 2.669 -22.700 1.00 55.84 91 PRO A N 1
ATOM 737 C CA . PRO A 1 91 ? 21.940 2.560 -23.920 1.00 55.84 91 PRO A CA 1
ATOM 738 C C . PRO A 1 91 ? 21.625 1.245 -24.653 1.00 55.84 91 PRO A C 1
ATOM 740 O O . PRO A 1 91 ? 21.450 0.191 -24.033 1.00 55.84 91 PRO A O 1
ATOM 743 N N . LEU A 1 92 ? 21.548 1.316 -25.985 1.00 49.53 92 LEU A N 1
ATOM 744 C CA . LEU A 1 92 ? 21.333 0.173 -26.879 1.00 49.53 92 LEU A CA 1
ATOM 745 C C . LEU A 1 92 ? 22.406 -0.901 -26.621 1.00 49.53 92 LEU A C 1
ATOM 747 O O . LEU A 1 92 ? 23.571 -0.692 -26.942 1.00 49.53 92 LEU A O 1
ATOM 751 N N . GLY A 1 93 ? 22.021 -2.040 -26.035 1.00 53.44 93 GLY A N 1
ATOM 752 C CA . GLY A 1 93 ? 22.909 -3.201 -25.861 1.00 53.44 93 GLY A CA 1
ATOM 753 C C . GLY A 1 93 ? 22.871 -3.889 -24.493 1.00 53.44 93 GLY A C 1
ATOM 754 O O . GLY A 1 93 ? 23.371 -5.003 -24.373 1.00 53.44 93 GLY A O 1
ATOM 755 N N . GLN A 1 94 ? 22.255 -3.291 -23.469 1.00 49.91 94 GLN A N 1
ATOM 756 C CA . GLN A 1 94 ? 22.071 -3.954 -22.170 1.00 49.91 94 GLN A CA 1
ATOM 757 C C . GLN A 1 94 ? 20.711 -4.654 -22.090 1.00 49.91 94 GLN A C 1
ATOM 759 O O . GLN A 1 94 ? 19.669 -4.007 -21.954 1.00 49.91 94 GLN A O 1
ATOM 764 N N . ALA A 1 95 ? 20.724 -5.988 -22.153 1.00 47.81 95 ALA A N 1
ATOM 765 C CA . ALA A 1 95 ? 19.548 -6.799 -21.860 1.00 47.81 95 ALA A CA 1
ATOM 766 C C . ALA A 1 95 ? 19.104 -6.578 -20.398 1.00 47.81 95 ALA A C 1
ATOM 768 O O . ALA A 1 95 ? 19.960 -6.456 -19.515 1.00 47.81 95 ALA A O 1
ATOM 769 N N . PRO A 1 96 ? 17.791 -6.509 -20.111 1.00 51.50 96 PRO A N 1
ATOM 770 C CA . PRO A 1 96 ? 17.305 -6.446 -18.740 1.00 51.50 96 PRO A CA 1
ATOM 771 C C . PRO A 1 96 ? 17.782 -7.673 -17.962 1.00 51.50 96 PRO A C 1
ATOM 773 O O . PRO A 1 96 ? 17.443 -8.802 -18.309 1.00 51.50 96 PRO A O 1
ATOM 776 N N . THR A 1 97 ? 18.542 -7.470 -16.887 1.00 46.78 97 THR A N 1
ATOM 777 C CA . THR A 1 97 ? 18.690 -8.492 -15.852 1.00 46.78 97 THR A CA 1
ATOM 778 C C . THR A 1 97 ? 17.352 -8.609 -15.128 1.00 46.78 97 THR A C 1
ATOM 780 O O . THR A 1 97 ? 17.067 -7.909 -14.164 1.00 46.78 97 THR A O 1
ATOM 783 N N . VAL A 1 98 ? 16.505 -9.508 -15.634 1.00 49.47 98 VAL A N 1
ATOM 784 C CA . VAL A 1 98 ? 15.135 -9.802 -15.165 1.00 49.47 98 VAL A CA 1
ATOM 785 C C . VAL A 1 98 ? 15.092 -10.325 -13.712 1.00 49.47 98 VAL A C 1
ATOM 787 O O . VAL A 1 98 ? 14.031 -10.619 -13.170 1.00 49.47 98 VAL A O 1
ATOM 790 N N . HIS A 1 99 ? 16.251 -10.490 -13.071 1.00 47.44 99 HIS A N 1
ATOM 791 C CA . HIS A 1 99 ? 16.370 -10.969 -11.698 1.00 47.44 99 HIS A CA 1
ATOM 792 C C . HIS A 1 99 ? 16.278 -9.855 -10.638 1.00 47.44 99 HIS A C 1
ATOM 794 O O . HIS A 1 99 ? 15.877 -10.164 -9.523 1.00 47.44 99 HIS A O 1
ATOM 800 N N . ASP A 1 100 ? 16.534 -8.585 -10.983 1.00 52.84 100 ASP A N 1
ATOM 801 C CA . ASP A 1 100 ? 16.511 -7.449 -10.035 1.00 52.84 100 ASP A CA 1
ATOM 802 C C . ASP A 1 100 ? 15.163 -6.694 -9.981 1.00 52.84 100 ASP A C 1
ATOM 804 O O . ASP A 1 100 ? 14.939 -5.845 -9.117 1.00 52.84 100 ASP A O 1
ATOM 808 N N . GLU A 1 101 ? 14.242 -6.961 -10.913 1.00 65.88 101 GLU A N 1
ATOM 809 C CA . GLU A 1 101 ? 12.964 -6.240 -11.005 1.00 65.88 101 GLU A CA 1
ATOM 810 C C . GLU A 1 101 ? 11.998 -6.459 -9.825 1.00 65.88 101 GLU A C 1
ATOM 812 O O . GLU A 1 101 ? 11.471 -5.461 -9.329 1.00 65.88 101 GLU A O 1
ATOM 817 N N . PRO A 1 102 ? 11.753 -7.683 -9.311 1.00 65.56 102 PRO A N 1
ATOM 818 C CA . PRO A 1 102 ? 10.767 -7.876 -8.243 1.00 65.56 102 PRO A CA 1
ATOM 819 C C . PRO A 1 102 ? 11.210 -7.246 -6.918 1.00 65.56 102 PRO A C 1
ATOM 821 O O . PRO A 1 102 ? 10.395 -6.681 -6.191 1.00 65.56 102 PRO A O 1
ATOM 824 N N . GLU A 1 103 ? 12.506 -7.282 -6.621 1.00 71.50 103 GLU A N 1
ATOM 825 C CA . GLU A 1 103 ? 13.095 -6.661 -5.434 1.00 71.50 103 GLU A CA 1
ATOM 826 C C . GLU A 1 103 ? 13.081 -5.132 -5.510 1.00 71.50 103 GLU A C 1
ATOM 828 O O . GLU A 1 103 ? 12.784 -4.455 -4.517 1.00 71.50 103 GLU A O 1
ATOM 833 N N . ALA A 1 104 ? 13.326 -4.579 -6.702 1.00 74.44 104 ALA A N 1
ATOM 834 C CA . ALA A 1 104 ? 13.175 -3.155 -6.963 1.00 74.44 104 ALA A CA 1
ATOM 835 C C . ALA A 1 104 ? 11.710 -2.707 -6.820 1.00 74.44 104 ALA A C 1
ATOM 837 O O . ALA A 1 104 ? 11.457 -1.689 -6.175 1.00 74.44 104 ALA A O 1
ATOM 838 N N . ILE A 1 105 ? 10.740 -3.474 -7.344 1.00 78.00 105 ILE A N 1
ATOM 839 C CA . ILE A 1 105 ? 9.307 -3.184 -7.158 1.00 78.00 105 ILE A CA 1
ATOM 840 C C . ILE A 1 105 ? 8.917 -3.289 -5.688 1.00 78.00 105 ILE A C 1
ATOM 842 O O . ILE A 1 105 ? 8.249 -2.395 -5.177 1.00 78.00 105 ILE A O 1
ATOM 846 N N . ARG A 1 106 ? 9.366 -4.321 -4.970 1.00 81.50 106 ARG A N 1
ATOM 847 C CA . ARG A 1 106 ? 9.108 -4.452 -3.531 1.00 81.50 106 ARG A CA 1
ATOM 848 C C . ARG A 1 106 ? 9.666 -3.275 -2.746 1.00 81.50 106 ARG A C 1
ATOM 850 O O . ARG A 1 106 ? 8.939 -2.689 -1.952 1.00 81.50 106 ARG A O 1
ATOM 857 N N . SER A 1 107 ? 10.905 -2.876 -3.011 1.00 81.50 107 SER A N 1
ATOM 858 C CA . SER A 1 107 ? 11.510 -1.708 -2.363 1.00 81.50 107 SER A CA 1
ATOM 859 C C . SER A 1 107 ? 10.736 -0.427 -2.673 1.00 81.50 107 SER A C 1
ATOM 861 O O . SER A 1 107 ? 10.498 0.385 -1.783 1.00 81.50 107 SER A O 1
ATOM 863 N N . LEU A 1 108 ? 10.299 -0.254 -3.921 1.00 83.69 108 LEU A N 1
ATOM 864 C CA . LEU A 1 108 ? 9.473 0.874 -4.340 1.00 83.69 108 LEU A CA 1
ATOM 865 C C . LEU A 1 108 ? 8.143 0.917 -3.581 1.00 83.69 108 LEU A C 1
ATOM 867 O O . LEU A 1 108 ? 7.778 1.950 -3.020 1.00 83.69 108 LEU A O 1
ATOM 871 N N . VAL A 1 109 ? 7.439 -0.217 -3.557 1.00 85.06 109 VAL A N 1
ATOM 872 C CA . VAL A 1 109 ? 6.148 -0.373 -2.888 1.00 85.06 109 VAL A CA 1
ATOM 873 C C . VAL A 1 109 ? 6.303 -0.078 -1.405 1.00 85.06 109 VAL A C 1
ATOM 875 O O . VAL A 1 109 ? 5.555 0.736 -0.888 1.00 85.06 109 VAL A O 1
ATOM 878 N N . VAL A 1 110 ? 7.288 -0.669 -0.729 1.00 87.00 110 VAL A N 1
ATOM 879 C CA . VAL A 1 110 ? 7.520 -0.479 0.710 1.00 87.00 110 VAL A CA 1
ATOM 880 C C . VAL A 1 110 ? 7.831 0.980 1.049 1.00 87.00 110 VAL A C 1
ATOM 882 O O . VAL A 1 110 ? 7.172 1.555 1.917 1.00 87.00 110 VAL A O 1
ATOM 885 N N . ASN A 1 111 ? 8.785 1.593 0.339 1.00 86.81 111 ASN A N 1
ATOM 886 C CA . ASN A 1 111 ? 9.199 2.978 0.587 1.00 86.81 111 ASN A CA 1
ATOM 887 C C . ASN A 1 111 ? 8.060 3.977 0.371 1.00 86.81 111 ASN A C 1
ATOM 889 O O . ASN A 1 111 ? 8.030 5.026 1.010 1.00 86.81 111 ASN A O 1
ATOM 893 N N . TRP A 1 112 ? 7.119 3.663 -0.521 1.00 88.62 112 TRP A N 1
ATOM 894 C CA . TRP A 1 112 ? 5.934 4.483 -0.721 1.00 88.62 112 TRP A CA 1
ATOM 895 C C . TRP A 1 112 ? 4.819 4.152 0.282 1.00 88.62 112 TRP A C 1
ATOM 897 O O . TRP A 1 112 ? 4.221 5.055 0.861 1.00 88.62 112 TRP A O 1
ATOM 907 N N . LEU A 1 113 ? 4.534 2.871 0.521 1.00 88.25 113 LEU A N 1
ATOM 908 C CA . LEU A 1 113 ? 3.380 2.417 1.297 1.00 88.25 113 LEU A CA 1
ATOM 909 C C . LEU A 1 113 ? 3.518 2.764 2.781 1.00 88.25 113 LEU A C 1
ATOM 911 O O . LEU A 1 113 ? 2.553 3.235 3.377 1.00 88.25 113 LEU A O 1
ATOM 915 N N . GLN A 1 114 ? 4.704 2.587 3.369 1.00 89.50 114 GLN A N 1
ATOM 916 C CA . GLN A 1 114 ? 4.936 2.842 4.792 1.00 89.50 114 GLN A CA 1
ATOM 917 C C . GLN A 1 114 ? 4.597 4.288 5.217 1.00 89.50 114 GLN A C 1
ATOM 919 O O . GLN A 1 114 ? 3.728 4.446 6.079 1.00 89.50 114 GLN A O 1
ATOM 924 N N . PRO A 1 115 ? 5.192 5.349 4.629 1.00 90.25 115 PRO A N 1
ATOM 925 C CA . PRO A 1 115 ? 4.883 6.721 5.037 1.00 90.25 115 PRO A CA 1
ATOM 926 C C . PRO A 1 115 ? 3.431 7.108 4.731 1.00 90.25 115 PRO A C 1
ATOM 928 O O . PRO A 1 115 ? 2.822 7.875 5.472 1.00 90.25 115 PRO A O 1
ATOM 931 N N . GLN A 1 116 ? 2.844 6.571 3.657 1.00 91.44 116 GLN A N 1
ATOM 932 C CA . GLN A 1 116 ? 1.451 6.851 3.299 1.00 91.44 116 GLN A CA 1
ATOM 933 C C . GLN A 1 116 ? 0.459 6.184 4.258 1.00 91.44 116 GLN A C 1
ATOM 935 O O . GLN A 1 116 ? -0.583 6.763 4.574 1.00 91.44 116 GLN A O 1
ATOM 940 N N . MET A 1 117 ? 0.791 4.996 4.763 1.00 89.75 117 MET A N 1
ATOM 941 C CA . MET A 1 117 ? 0.028 4.356 5.826 1.00 89.75 117 MET A CA 1
ATOM 942 C C . MET A 1 117 ? 0.145 5.121 7.143 1.00 89.75 117 MET A C 1
ATOM 944 O O . MET A 1 117 ? -0.876 5.323 7.793 1.00 89.75 117 MET A O 1
ATOM 948 N N . GLU A 1 118 ? 1.343 5.589 7.513 1.00 91.12 118 GLU A N 1
ATOM 949 C CA . GLU A 1 118 ? 1.527 6.425 8.710 1.00 91.12 118 GLU A CA 1
ATOM 950 C C . GLU A 1 118 ? 0.719 7.724 8.625 1.00 91.12 118 GLU A C 1
ATOM 952 O O . GLU A 1 118 ? 0.093 8.138 9.600 1.00 91.12 118 GLU A O 1
ATOM 957 N N . GLN A 1 119 ? 0.662 8.328 7.436 1.00 90.81 119 GLN A N 1
ATOM 958 C CA . GLN A 1 119 ? -0.140 9.520 7.178 1.00 90.81 119 GLN A CA 1
ATOM 959 C C . GLN A 1 119 ? -1.653 9.256 7.260 1.00 90.81 119 GLN A C 1
ATOM 961 O O . GLN A 1 119 ? -2.393 10.114 7.733 1.00 90.81 119 GLN A O 1
ATOM 966 N N . SER A 1 120 ? -2.120 8.096 6.787 1.00 88.31 120 SER A N 1
ATOM 967 C CA . SER A 1 120 ? -3.558 7.799 6.669 1.00 88.31 120 SER A CA 1
ATOM 968 C C . SER A 1 120 ? -4.159 7.189 7.938 1.00 88.31 120 SER A C 1
ATOM 970 O O . SER A 1 120 ? -5.316 7.448 8.254 1.00 88.31 120 SER A O 1
ATOM 972 N N . PHE A 1 121 ? -3.389 6.372 8.663 1.00 90.88 121 PHE A N 1
ATOM 973 C CA . PHE A 1 121 ? -3.876 5.562 9.788 1.00 90.88 121 PHE A CA 1
ATOM 974 C C . PHE A 1 121 ? -3.146 5.842 11.108 1.00 90.88 121 PHE A C 1
ATOM 976 O O . PHE A 1 121 ? -3.465 5.226 12.124 1.00 90.88 121 PHE A O 1
ATOM 983 N N . GLY A 1 122 ? -2.190 6.775 11.110 1.00 89.69 122 GLY A N 1
ATOM 984 C CA . GLY A 1 122 ? -1.381 7.103 12.278 1.00 89.69 122 GLY A CA 1
ATOM 985 C C . GLY A 1 122 ? -0.172 6.175 12.460 1.00 89.69 122 GLY A C 1
ATOM 986 O O . GLY A 1 122 ? 0.155 5.379 11.578 1.00 89.69 122 GLY A O 1
ATOM 987 N N . PRO A 1 123 ? 0.536 6.280 13.599 1.00 90.38 123 PRO A N 1
ATOM 988 C CA . PRO A 1 123 ? 1.798 5.580 13.811 1.00 90.38 123 PRO A CA 1
ATOM 989 C C . PRO A 1 123 ? 1.635 4.059 13.719 1.00 90.38 123 PRO A C 1
ATOM 991 O O . PRO A 1 123 ? 0.792 3.460 14.388 1.00 90.38 123 PRO A O 1
ATOM 994 N N . LEU A 1 124 ? 2.485 3.425 12.908 1.00 89.50 124 LEU A N 1
ATOM 995 C CA . LEU A 1 124 ? 2.413 1.985 12.684 1.00 89.50 124 LEU A CA 1
ATOM 996 C C . LEU A 1 124 ? 2.944 1.192 13.888 1.00 89.50 124 LEU A C 1
ATOM 998 O O . LEU A 1 124 ? 4.005 1.537 14.421 1.00 89.50 124 LEU A O 1
ATOM 1002 N N . PRO A 1 125 ? 2.284 0.082 14.272 1.00 90.69 125 PRO A N 1
ATOM 1003 C CA . PRO A 1 125 ? 2.821 -0.850 15.258 1.00 90.69 125 PRO A CA 1
ATOM 1004 C C . PRO A 1 125 ? 4.164 -1.443 14.818 1.00 90.69 125 PRO A C 1
ATOM 1006 O O . PRO A 1 125 ? 4.380 -1.692 13.629 1.00 90.69 125 PRO A O 1
ATOM 1009 N N . ASP A 1 126 ? 5.029 -1.791 15.773 1.00 88.94 126 ASP A N 1
ATOM 1010 C CA . ASP A 1 126 ? 6.335 -2.407 15.485 1.00 88.94 126 ASP A CA 1
ATOM 1011 C C . ASP A 1 126 ? 6.232 -3.683 14.643 1.00 88.94 126 ASP A C 1
ATOM 1013 O O . ASP A 1 126 ? 7.070 -3.938 13.782 1.00 88.94 126 ASP A O 1
ATOM 1017 N N . ALA A 1 127 ? 5.178 -4.480 14.849 1.00 88.19 127 ALA A N 1
ATOM 1018 C CA . ALA A 1 127 ? 4.921 -5.678 14.052 1.00 88.19 127 ALA A CA 1
ATOM 1019 C C . ALA A 1 127 ? 4.738 -5.357 12.559 1.00 88.19 127 ALA A C 1
ATOM 1021 O O . ALA A 1 127 ? 5.210 -6.108 11.712 1.00 88.19 127 ALA A O 1
ATOM 1022 N N . VAL A 1 128 ? 4.096 -4.232 12.242 1.00 87.69 128 VAL A N 1
ATOM 1023 C CA . VAL A 1 128 ? 3.846 -3.782 10.867 1.00 87.69 128 VAL A CA 1
ATOM 1024 C C . VAL A 1 128 ? 5.103 -3.141 10.282 1.00 87.69 128 VAL A C 1
ATOM 1026 O O . VAL A 1 128 ? 5.479 -3.436 9.152 1.00 87.69 128 VAL A O 1
ATOM 1029 N N . LYS A 1 129 ? 5.840 -2.352 11.074 1.00 87.94 129 LYS A N 1
ATOM 1030 C CA . LYS A 1 129 ? 7.152 -1.816 10.669 1.00 87.94 129 LYS A CA 1
ATOM 1031 C C . LYS A 1 129 ? 8.152 -2.924 10.331 1.00 87.94 129 LYS A C 1
ATOM 1033 O O . LYS A 1 129 ? 8.949 -2.767 9.409 1.00 87.94 129 LYS A O 1
ATOM 1038 N N . LYS A 1 130 ? 8.087 -4.068 11.023 1.00 87.50 130 LYS A N 1
ATOM 1039 C CA . LYS A 1 130 ? 8.896 -5.255 10.705 1.00 87.50 130 LYS A CA 1
ATOM 1040 C C . LYS A 1 130 ? 8.565 -5.867 9.347 1.00 87.50 130 LYS A C 1
ATOM 1042 O O . LYS A 1 130 ? 9.490 -6.346 8.710 1.00 87.50 130 LYS A O 1
ATOM 1047 N N . VAL A 1 131 ? 7.312 -5.817 8.887 1.00 86.12 131 VAL A N 1
ATOM 1048 C CA . VAL A 1 131 ? 6.940 -6.262 7.529 1.00 86.12 131 VAL A CA 1
ATOM 1049 C C . VAL A 1 131 ? 7.649 -5.401 6.482 1.00 86.12 131 VAL A C 1
ATOM 1051 O O . VAL A 1 131 ? 8.270 -5.922 5.562 1.00 86.12 131 VAL A O 1
ATOM 1054 N N . PHE A 1 132 ? 7.656 -4.082 6.683 1.00 82.94 132 PHE A N 1
ATOM 1055 C CA . PHE A 1 132 ? 8.358 -3.139 5.805 1.00 82.94 132 PHE A CA 1
ATOM 1056 C C . PHE A 1 132 ? 9.886 -3.213 5.919 1.00 82.94 132 PHE A C 1
ATOM 1058 O O . PHE A 1 132 ? 10.599 -2.944 4.959 1.00 82.94 132 PHE A O 1
ATOM 1065 N N . SER A 1 133 ? 10.400 -3.630 7.075 1.00 77.94 133 SER A N 1
ATOM 1066 C CA . SER A 1 133 ? 11.840 -3.781 7.321 1.00 77.94 133 SER A CA 1
ATOM 1067 C C . SER A 1 133 ? 12.372 -5.177 6.995 1.00 77.94 133 SER A C 1
ATOM 1069 O O . SER A 1 133 ? 13.585 -5.388 7.067 1.00 77.94 133 SER A O 1
ATOM 1071 N N . ALA A 1 134 ? 11.496 -6.141 6.689 1.00 64.31 134 ALA A N 1
ATOM 1072 C CA . ALA A 1 134 ? 11.872 -7.502 6.338 1.00 64.31 134 ALA A CA 1
ATOM 1073 C C . ALA A 1 134 ? 12.598 -7.457 4.996 1.00 64.31 134 ALA A C 1
ATOM 1075 O O . ALA A 1 134 ? 11.980 -7.495 3.926 1.00 64.31 134 ALA A O 1
ATOM 1076 N N . LYS A 1 135 ? 13.922 -7.294 5.102 1.00 47.97 135 LYS A N 1
ATOM 1077 C CA . LYS A 1 135 ? 14.874 -7.229 4.005 1.00 47.97 135 LYS A CA 1
ATOM 1078 C C . LYS A 1 135 ? 14.468 -8.220 2.927 1.00 47.97 135 LYS A C 1
ATOM 1080 O O . LYS A 1 135 ? 14.310 -9.410 3.176 1.00 47.97 135 LYS A O 1
ATOM 1085 N N . VAL A 1 136 ? 14.265 -7.654 1.747 1.00 45.94 136 VAL A N 1
ATOM 1086 C CA . VAL A 1 136 ? 14.612 -8.276 0.476 1.00 45.94 136 VAL A CA 1
ATOM 1087 C C . VAL A 1 136 ? 15.912 -9.059 0.707 1.00 45.94 136 VAL A C 1
ATOM 1089 O O . VAL A 1 136 ? 16.921 -8.453 1.073 1.00 45.94 136 VAL A O 1
ATOM 1092 N N . SER A 1 137 ? 15.823 -10.386 0.699 1.00 32.62 137 SER A N 1
ATOM 1093 C CA . SER A 1 137 ? 16.878 -11.294 1.140 1.00 32.62 137 SER A CA 1
ATOM 1094 C C . SER A 1 137 ? 17.107 -12.376 0.110 1.00 32.62 137 SER A C 1
ATOM 1096 O O . SER A 1 137 ? 16.107 -12.821 -0.497 1.00 32.62 137 SER A O 1
#

Sequence (137 aa):
MVMRVGLFKALRGPAHFRRHPMATPREMLDRLKGDVDSLVVGVLDDLTFEVIRAYKNRPPPGYLEWVSTTATHRIRRLAQTIFHDRARARPLGQAPTVHDEPEAIRSLVVNWLQPQMEQSFGPLPDAVKKVFSAKVS

pLDDT: mean 70.77, std 19.13, range [32.62, 92.31]

Radius of gyration: 22.03 Å; chains: 1; bounding box: 54×71×42 Å

Foldseek 3Di:
DDDDDDDPPPDPDPPPPPPDPPQDLVRLCVVCLVPQLSLLVSLLVVLLVQLCVLVVVDDPPCPVVCSVPVLSVVLSVVSVVVVVVVVVPDDPPDDDPSPCSSLVSNLSSLVVVQVVCCVPPNDDDPSSVCSSVVDPD